Protein AF-A0A349R0R9-F1 (afdb_monomer)

Sequence (158 aa):
ILYWLIAAKSPSQTKASTATPFGKAQAHVQSLLWSVKDFYKHQNKVFWYSYLLFALHWIIGSLEFYYILKFLGVSVQPIHGLIVDMSVIVLKSIGAFIPGQLGIEEIANKLLLHMIGITGGSIWLSASLLRRGRQLTWVALGFIFYLCIKRKPVHVSI

Foldseek 3Di:
DVVVLPDDDDDDPDPQPPPDPVSVVVSVVVVVVVVLSVCCVVPVPVNVVVVVVVVVVLLVQLVVQVVLCVVVVDPDDSVLSNVLSVQLVVQVVVVVVPVPCPPSSLVSLCVSCVVVVNNPPCSSVSSSVVVVVVVVVVVVVVVVVVVVPDPDPPPPDD

Secondary structure (DSSP, 8-state):
-HHHHHHPPPP------TTSHHHHHHHHHHHHHHHHHHHHHH-HHHHHHHHHHHHHHHHHHHHHHHHHHHHTT----HHHHHHHHHHHHHHHHHGGGSGGGTTHHHHHHHHHHHHTT---TTHHHHHHHHHHHHHHHHHHHHHHHHHHS---------

Radius of gyration: 21.71 Å; Cα contacts (8 Å, |Δi|>4): 74; chains: 1; bounding box: 47×47×55 Å

Solvent-accessible surface area (backbone atoms only — not comparable to full-atom values): 9200 Å² total; per-residue (Å²): 118,73,67,62,66,73,70,66,76,85,75,73,89,69,84,62,60,76,89,42,75,67,39,46,51,50,48,50,56,51,50,50,56,49,54,56,37,51,44,41,71,78,36,48,69,60,45,50,50,53,52,49,52,53,51,48,52,51,52,51,55,21,50,49,49,29,50,50,44,44,74,71,72,44,96,71,58,68,66,57,19,41,54,44,47,55,50,40,52,56,52,47,59,76,37,62,85,45,85,86,42,75,63,51,56,51,53,37,38,44,53,50,36,46,74,73,68,51,78,57,85,61,55,40,52,53,51,45,50,53,57,46,51,52,54,51,52,53,50,51,52,52,51,51,53,58,68,68,52,74,80,73,81,79,81,77,85,126

pLDDT: mean 78.53, std 10.7, range [48.78, 94.25]

Structure (mmCIF, N/CA/C/O backbone):
data_AF-A0A349R0R9-F1
#
_entry.id   AF-A0A349R0R9-F1
#
loop_
_atom_site.group_PDB
_atom_site.id
_atom_site.type_symbol
_atom_site.label_atom_id
_atom_site.label_alt_id
_atom_site.label_comp_id
_atom_site.label_asym_id
_atom_site.label_entity_id
_atom_site.label_seq_id
_atom_site.pdbx_PDB_ins_code
_atom_site.Cartn_x
_atom_site.Cartn_y
_atom_site.Cartn_z
_atom_site.occupancy
_atom_site.B_iso_or_equiv
_atom_site.auth_seq_id
_atom_site.auth_comp_id
_atom_site.auth_asym_id
_atom_site.auth_atom_id
_atom_site.pdbx_PDB_model_num
ATOM 1 N N . ILE A 1 1 ? 13.170 -18.319 -6.185 1.00 57.03 1 ILE A N 1
ATOM 2 C CA . ILE A 1 1 ? 13.572 -17.047 -6.841 1.00 57.03 1 ILE A CA 1
ATOM 3 C C . ILE A 1 1 ? 15.062 -16.723 -6.640 1.00 57.03 1 ILE A C 1
ATOM 5 O O . ILE A 1 1 ? 15.760 -16.545 -7.628 1.00 57.03 1 ILE A O 1
ATOM 9 N N . LEU A 1 2 ? 15.583 -16.733 -5.403 1.00 62.12 2 LEU A N 1
ATOM 10 C CA . LEU A 1 2 ? 16.971 -16.338 -5.087 1.00 62.12 2 LEU A CA 1
ATOM 11 C C . LEU A 1 2 ? 18.048 -17.213 -5.753 1.00 62.12 2 LEU A C 1
ATOM 13 O O . LEU A 1 2 ? 19.052 -16.702 -6.233 1.00 62.12 2 LEU A O 1
ATOM 17 N N . TYR A 1 3 ? 17.805 -18.519 -5.875 1.00 63.16 3 TYR A N 1
ATOM 18 C CA . TYR A 1 3 ? 18.732 -19.447 -6.535 1.00 63.16 3 TYR A CA 1
ATOM 19 C C . TYR A 1 3 ? 18.966 -19.117 -8.027 1.00 63.16 3 TYR A C 1
ATOM 21 O O . TYR A 1 3 ? 20.068 -19.271 -8.551 1.00 63.16 3 TYR A O 1
ATOM 29 N N . TRP A 1 4 ? 17.949 -18.578 -8.711 1.00 66.31 4 TRP A N 1
ATOM 30 C CA . TRP A 1 4 ? 18.014 -18.230 -10.136 1.00 66.31 4 TRP A CA 1
ATOM 31 C C . TRP A 1 4 ? 18.885 -16.992 -10.419 1.00 66.31 4 TRP A C 1
ATOM 33 O O . TRP A 1 4 ? 19.525 -16.904 -11.472 1.00 66.31 4 TRP A O 1
ATOM 43 N N . LEU A 1 5 ? 18.973 -16.067 -9.453 1.00 65.00 5 LEU A N 1
ATOM 44 C CA . LEU A 1 5 ? 19.849 -14.889 -9.516 1.00 65.00 5 LEU A CA 1
ATOM 45 C C . LEU A 1 5 ? 21.336 -15.284 -9.551 1.00 65.00 5 LEU A C 1
ATOM 47 O O . LEU A 1 5 ? 22.139 -14.620 -10.211 1.00 65.00 5 LEU A O 1
ATOM 51 N N . ILE A 1 6 ? 21.680 -16.403 -8.909 1.00 63.84 6 ILE A N 1
ATOM 52 C CA . ILE A 1 6 ? 23.055 -16.885 -8.750 1.00 63.84 6 ILE A CA 1
ATOM 53 C C . ILE A 1 6 ? 23.457 -17.812 -9.913 1.00 63.84 6 ILE A C 1
ATOM 55 O O . ILE A 1 6 ? 24.532 -17.640 -10.487 1.00 63.84 6 ILE A O 1
ATOM 59 N N . ALA A 1 7 ? 22.589 -18.752 -10.311 1.00 61.62 7 ALA A N 1
ATOM 60 C CA . ALA A 1 7 ? 23.010 -19.940 -11.066 1.00 61.62 7 ALA A CA 1
ATOM 61 C C . ALA A 1 7 ? 22.934 -19.869 -12.611 1.00 61.62 7 ALA A C 1
ATOM 63 O O . ALA A 1 7 ? 23.555 -20.690 -13.280 1.00 61.62 7 ALA A O 1
ATOM 64 N N . ALA A 1 8 ? 22.203 -18.933 -13.230 1.00 53.00 8 ALA A N 1
ATOM 65 C CA . ALA A 1 8 ? 21.971 -19.016 -14.684 1.00 53.00 8 ALA A CA 1
ATOM 66 C C . ALA A 1 8 ? 23.041 -18.302 -15.550 1.00 53.00 8 ALA A C 1
ATOM 68 O O . ALA A 1 8 ? 23.428 -17.161 -15.274 1.00 53.00 8 ALA A O 1
ATOM 69 N N . LYS A 1 9 ? 23.462 -18.938 -16.651 1.00 56.69 9 LYS A N 1
ATOM 70 C CA . LYS A 1 9 ? 24.253 -18.336 -17.743 1.00 56.69 9 LYS A CA 1
ATOM 71 C C . LYS A 1 9 ? 23.400 -17.310 -18.511 1.00 56.69 9 LYS A C 1
ATOM 73 O O . LYS A 1 9 ? 22.180 -17.447 -18.563 1.00 56.69 9 LYS A O 1
ATOM 78 N N . SER A 1 10 ? 24.030 -16.267 -19.057 1.00 50.16 10 SER A N 1
ATOM 79 C CA . SER A 1 10 ? 23.362 -15.283 -19.924 1.00 50.16 10 SER A CA 1
ATOM 80 C C . SER A 1 10 ? 22.750 -15.996 -21.141 1.00 50.16 10 SER A C 1
ATOM 82 O O . SER A 1 10 ? 23.493 -16.699 -21.832 1.00 50.16 10 SER A O 1
ATOM 84 N N . PRO A 1 11 ? 21.441 -15.888 -21.422 1.00 52.56 11 PRO A N 1
ATOM 85 C CA . PRO A 1 11 ? 20.892 -16.327 -22.681 1.00 52.56 11 PRO A CA 1
ATOM 86 C C . PRO A 1 11 ? 21.384 -15.354 -23.744 1.00 52.56 11 PRO A C 1
ATOM 88 O O . PRO A 1 11 ? 21.284 -14.134 -23.606 1.00 52.56 11 PRO A O 1
ATOM 91 N N . SER A 1 12 ? 21.908 -15.923 -24.823 1.00 49.06 12 SER A N 1
ATOM 92 C CA . SER A 1 12 ? 22.059 -15.235 -26.098 1.00 49.06 12 SER A CA 1
ATOM 93 C C . SER A 1 12 ? 20.789 -14.442 -26.392 1.00 49.06 12 SER A C 1
ATOM 95 O O . SER A 1 12 ? 19.698 -15.007 -26.271 1.00 49.06 12 SER A O 1
ATOM 97 N N . GLN A 1 13 ? 20.936 -13.162 -26.755 1.00 52.81 13 GLN A N 1
ATOM 98 C CA . GLN A 1 13 ? 19.855 -12.277 -27.192 1.00 52.81 13 GLN A CA 1
ATOM 99 C C . GLN A 1 13 ? 18.930 -13.026 -28.157 1.00 52.81 13 GLN A C 1
ATOM 101 O O . GLN A 1 13 ? 19.201 -13.150 -29.349 1.00 52.81 13 GLN A O 1
ATOM 106 N N . THR A 1 14 ? 17.855 -13.599 -27.625 1.00 48.78 14 THR A N 1
ATOM 107 C CA . THR A 1 14 ? 16.906 -14.355 -28.427 1.00 48.78 14 THR A CA 1
ATOM 108 C C . THR A 1 14 ? 15.988 -13.301 -29.008 1.00 48.78 14 THR A C 1
ATOM 110 O O . THR A 1 14 ? 15.268 -12.643 -28.259 1.00 48.78 14 THR A O 1
ATOM 113 N N . LYS A 1 15 ? 16.085 -13.079 -30.325 1.00 52.12 15 LYS A N 1
ATOM 114 C CA . LYS A 1 15 ? 15.162 -12.247 -31.105 1.00 52.12 15 LYS A CA 1
ATOM 115 C C . LYS A 1 15 ? 13.738 -12.771 -30.885 1.00 52.12 15 LYS A C 1
ATOM 117 O O . LYS A 1 15 ? 13.270 -13.634 -31.620 1.00 52.12 15 LYS A O 1
ATOM 122 N N . ALA A 1 16 ? 13.072 -12.301 -29.836 1.00 51.94 16 ALA A N 1
ATOM 123 C CA . ALA A 1 16 ? 11.675 -12.603 -29.588 1.00 51.94 16 ALA A CA 1
ATOM 124 C C . ALA A 1 16 ? 10.859 -11.966 -30.717 1.00 51.94 16 ALA A C 1
ATOM 126 O O . ALA A 1 16 ? 10.989 -10.772 -30.987 1.00 51.94 16 ALA A O 1
ATOM 127 N N . SER A 1 17 ? 10.070 -12.787 -31.409 1.00 54.16 17 SER A N 1
ATOM 128 C CA . SER A 1 17 ? 9.210 -12.363 -32.511 1.00 54.16 17 SER A CA 1
ATOM 129 C C . SER A 1 17 ? 8.317 -11.199 -32.067 1.00 54.16 17 SER A C 1
ATOM 131 O O . SER A 1 17 ? 7.469 -11.338 -31.186 1.00 54.16 17 SER A O 1
ATOM 133 N N . THR A 1 18 ? 8.523 -10.033 -32.675 1.00 56.31 18 THR A N 1
ATOM 134 C CA . THR A 1 18 ? 7.818 -8.772 -32.392 1.00 56.31 18 THR A CA 1
ATOM 135 C C . THR A 1 18 ? 6.416 -8.710 -33.008 1.00 56.31 18 THR A 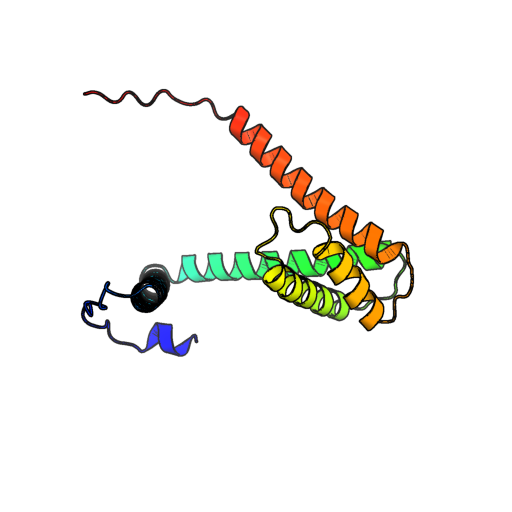C 1
ATOM 137 O O . THR A 1 18 ? 5.758 -7.670 -32.925 1.00 56.31 18 THR A O 1
ATOM 140 N N . ALA A 1 19 ? 5.945 -9.807 -33.611 1.00 64.56 19 ALA A N 1
ATOM 141 C CA . ALA A 1 19 ? 4.723 -9.850 -34.408 1.00 64.56 19 ALA A CA 1
ATOM 142 C C . ALA A 1 19 ? 3.421 -9.833 -33.581 1.00 64.56 19 ALA A C 1
ATOM 144 O O . ALA A 1 19 ? 2.379 -9.468 -34.114 1.00 64.56 19 ALA A O 1
ATOM 145 N N . THR A 1 20 ? 3.451 -10.179 -32.287 1.00 75.38 20 THR A N 1
ATOM 146 C CA . THR A 1 20 ? 2.248 -10.244 -31.432 1.00 75.38 20 THR A CA 1
ATOM 147 C C . THR A 1 20 ? 2.420 -9.482 -30.108 1.00 75.38 20 THR A C 1
ATOM 149 O O . THR A 1 20 ? 3.533 -9.398 -29.577 1.00 75.38 20 THR A O 1
ATOM 152 N N . PRO A 1 21 ? 1.336 -8.924 -29.525 1.00 74.44 21 PRO A N 1
ATOM 153 C CA . PRO A 1 21 ? 1.398 -8.199 -28.249 1.00 74.44 21 PRO A CA 1
ATOM 154 C C . PRO A 1 21 ? 1.888 -9.081 -27.088 1.00 74.44 21 PRO A C 1
ATOM 156 O O . PRO A 1 21 ? 2.603 -8.599 -26.212 1.00 74.44 21 PRO A O 1
ATOM 159 N N . PHE A 1 22 ? 1.588 -10.383 -27.122 1.00 75.56 22 PHE A N 1
ATOM 160 C CA . PHE A 1 22 ? 2.072 -11.353 -26.136 1.00 75.56 22 PHE A CA 1
ATOM 161 C C . PHE A 1 22 ? 3.592 -11.575 -26.233 1.00 75.56 22 PHE A C 1
ATOM 163 O O . PHE A 1 22 ? 4.277 -11.600 -25.211 1.00 75.56 22 PHE A O 1
ATOM 170 N N . GLY A 1 23 ? 4.144 -11.632 -27.453 1.00 76.75 23 GLY A N 1
ATOM 171 C CA . GLY A 1 23 ? 5.592 -11.729 -27.675 1.00 76.75 23 GLY A CA 1
ATOM 172 C C . GLY A 1 23 ? 6.353 -10.500 -27.167 1.00 76.75 23 GLY A C 1
ATOM 173 O O . GLY A 1 23 ? 7.416 -10.635 -26.559 1.00 76.75 23 GLY A O 1
ATOM 174 N N . LYS A 1 24 ? 5.774 -9.299 -27.322 1.00 78.44 24 LYS A N 1
ATOM 175 C CA . LYS A 1 24 ? 6.330 -8.051 -26.765 1.00 78.44 24 LYS A CA 1
ATOM 176 C C . LYS A 1 24 ? 6.301 -8.037 -25.234 1.00 78.44 24 LYS A C 1
ATOM 178 O O . LYS A 1 24 ? 7.307 -7.692 -24.617 1.00 78.44 24 LYS A O 1
ATOM 183 N N . ALA A 1 25 ? 5.186 -8.447 -24.624 1.00 81.38 25 ALA A N 1
ATOM 184 C CA . ALA A 1 25 ? 5.068 -8.540 -23.169 1.00 81.38 25 ALA A CA 1
ATOM 185 C C . ALA A 1 25 ? 6.098 -9.520 -22.582 1.00 81.38 25 ALA A C 1
ATOM 187 O O . ALA A 1 25 ? 6.801 -9.181 -21.631 1.00 81.38 25 ALA A O 1
ATOM 188 N N . GLN A 1 26 ? 6.256 -10.696 -23.196 1.00 80.69 26 GLN A N 1
ATOM 189 C CA . GLN A 1 26 ? 7.241 -11.692 -22.774 1.00 80.69 26 GLN A CA 1
ATOM 190 C C . GLN A 1 26 ? 8.680 -11.174 -22.905 1.00 80.69 26 GLN A C 1
ATOM 192 O O . GLN A 1 26 ? 9.475 -11.337 -21.978 1.00 80.69 26 GLN A O 1
ATOM 197 N N . ALA A 1 27 ? 9.008 -10.501 -24.012 1.00 80.19 27 ALA A N 1
ATOM 198 C CA . ALA A 1 27 ? 10.322 -9.893 -24.211 1.00 80.19 27 ALA A CA 1
ATOM 199 C C . ALA A 1 27 ? 10.621 -8.808 -23.161 1.00 80.19 27 ALA A C 1
ATOM 201 O O . ALA A 1 27 ? 11.729 -8.757 -22.624 1.00 80.19 27 ALA A O 1
ATOM 202 N N . HIS A 1 28 ? 9.630 -7.979 -22.814 1.00 78.50 28 HIS A N 1
ATOM 203 C CA . HIS A 1 28 ? 9.767 -6.983 -21.752 1.00 78.50 28 HIS A CA 1
ATOM 204 C C . HIS A 1 28 ? 9.976 -7.615 -20.379 1.00 78.50 28 HIS A C 1
ATOM 206 O O . HIS A 1 28 ? 10.939 -7.258 -19.701 1.00 78.50 28 HIS A O 1
ATOM 212 N N . VAL A 1 29 ? 9.157 -8.597 -19.993 1.00 83.75 29 VAL A N 1
ATOM 213 C CA . VAL A 1 29 ? 9.346 -9.331 -18.732 1.00 83.75 29 VAL A CA 1
ATOM 214 C C . VAL A 1 29 ? 10.746 -9.941 -18.675 1.00 83.75 29 VAL A C 1
ATOM 216 O O . VAL A 1 29 ? 11.441 -9.801 -17.671 1.00 83.75 29 VAL A O 1
ATOM 219 N N . GLN A 1 30 ? 11.209 -10.549 -19.768 1.00 81.44 30 GLN A N 1
ATOM 220 C CA . GLN A 1 30 ? 12.537 -11.149 -19.817 1.00 81.44 30 GLN A CA 1
ATOM 221 C C . GLN A 1 30 ? 13.649 -10.099 -19.690 1.00 81.44 30 GLN A C 1
ATOM 223 O O . GLN A 1 30 ? 14.594 -10.320 -18.936 1.00 81.44 30 GLN A O 1
ATOM 228 N N . SER A 1 31 ? 13.529 -8.943 -20.352 1.00 82.00 31 SER A N 1
ATOM 229 C CA . SER A 1 31 ? 14.491 -7.842 -20.201 1.00 82.00 31 SER A CA 1
ATOM 230 C C . SER A 1 31 ? 14.561 -7.308 -18.765 1.00 82.00 31 SER A C 1
ATOM 232 O O . SER A 1 31 ? 15.661 -7.131 -18.247 1.00 82.00 31 SER A O 1
ATOM 234 N N . LEU A 1 32 ? 13.419 -7.160 -18.080 1.00 84.50 32 LEU A N 1
ATOM 235 C CA . LEU A 1 32 ? 13.368 -6.729 -16.679 1.00 84.50 32 LEU A CA 1
ATOM 236 C C . LEU A 1 32 ? 14.083 -7.722 -15.758 1.00 84.50 32 LEU A C 1
ATOM 238 O O . LEU A 1 32 ? 14.877 -7.319 -14.908 1.00 84.50 32 LEU A O 1
ATOM 242 N N . LEU A 1 33 ? 13.853 -9.023 -15.952 1.00 83.44 33 LEU A N 1
ATOM 243 C CA . LEU A 1 33 ? 14.526 -10.067 -15.177 1.00 83.44 33 LEU A CA 1
ATOM 244 C C . LEU A 1 33 ? 16.052 -10.024 -15.358 1.00 83.44 33 LEU A C 1
ATOM 246 O O . LEU A 1 33 ? 16.790 -10.248 -14.395 1.00 83.44 33 LEU A O 1
ATOM 250 N N . TRP A 1 34 ? 16.532 -9.698 -16.562 1.00 79.81 34 TRP A N 1
ATOM 251 C CA . TRP A 1 34 ? 17.962 -9.516 -16.821 1.00 79.81 34 TRP A CA 1
ATOM 252 C C . TRP A 1 34 ? 18.527 -8.277 -16.142 1.00 79.81 34 TRP A C 1
ATOM 254 O O . TRP A 1 34 ? 19.561 -8.390 -15.487 1.00 79.81 34 TRP A O 1
ATOM 264 N N . SER A 1 35 ? 17.841 -7.136 -16.214 1.00 81.81 35 SER A N 1
ATOM 265 C CA . SER A 1 35 ? 18.268 -5.911 -15.527 1.00 81.81 35 SER A CA 1
ATOM 266 C C . SER A 1 35 ? 18.362 -6.101 -14.011 1.00 81.81 35 SER A C 1
ATOM 268 O O . SER A 1 35 ? 19.342 -5.685 -13.399 1.00 81.81 35 SER A O 1
ATOM 270 N N . VAL A 1 36 ? 17.392 -6.790 -13.398 1.00 82.12 36 VAL A N 1
ATOM 271 C CA . VAL A 1 36 ? 17.413 -7.094 -11.954 1.00 82.12 36 VAL A CA 1
ATOM 272 C C . VAL A 1 36 ? 18.614 -7.968 -11.589 1.00 82.12 36 VAL A C 1
ATOM 274 O O . VAL A 1 36 ? 19.272 -7.747 -10.572 1.00 82.12 36 VAL A O 1
ATOM 277 N N . LYS A 1 37 ? 18.930 -8.957 -12.426 1.00 79.56 37 LYS A N 1
ATOM 278 C CA . LYS A 1 37 ? 20.070 -9.843 -12.200 1.00 79.56 37 LYS A CA 1
ATOM 279 C C . LYS A 1 37 ? 21.409 -9.142 -12.383 1.00 79.56 37 LYS A C 1
ATOM 281 O O . LYS A 1 37 ? 22.328 -9.390 -11.604 1.00 79.56 37 LYS A O 1
ATOM 286 N N . ASP A 1 38 ? 21.525 -8.303 -13.403 1.00 81.31 38 ASP A N 1
ATOM 287 C CA . ASP A 1 38 ? 22.734 -7.524 -13.636 1.00 81.31 38 ASP A CA 1
ATOM 288 C C . ASP A 1 38 ? 22.996 -6.567 -12.465 1.00 81.31 38 ASP A C 1
ATOM 290 O O . ASP A 1 38 ? 24.103 -6.531 -11.928 1.00 81.31 38 ASP A O 1
ATOM 294 N N . PHE A 1 39 ? 21.940 -5.923 -11.956 1.00 79.94 39 PHE A N 1
ATOM 295 C CA . PHE A 1 39 ? 21.996 -5.090 -10.756 1.00 79.94 39 PHE A CA 1
ATOM 296 C C . PHE A 1 39 ? 22.432 -5.877 -9.505 1.00 79.94 39 PHE A C 1
ATOM 298 O O . PHE A 1 39 ? 23.287 -5.411 -8.751 1.00 79.94 39 PHE A O 1
ATOM 305 N N . TYR A 1 40 ? 21.929 -7.103 -9.318 1.00 80.12 40 TYR A N 1
ATOM 306 C CA . TYR A 1 40 ? 22.355 -7.985 -8.224 1.00 80.12 40 TYR A CA 1
ATOM 307 C C . TYR A 1 40 ? 23.840 -8.377 -8.316 1.00 80.12 40 TYR A C 1
ATOM 309 O O . TYR A 1 40 ? 24.542 -8.377 -7.304 1.00 80.12 40 TYR A O 1
ATOM 317 N N . LYS A 1 41 ? 24.337 -8.700 -9.519 1.00 79.69 41 LYS A N 1
ATOM 318 C CA . LYS A 1 41 ? 25.730 -9.133 -9.725 1.00 79.69 41 LYS A CA 1
ATOM 319 C C . LYS A 1 41 ? 26.735 -7.987 -9.636 1.00 79.69 41 LYS A C 1
ATOM 321 O O . LYS A 1 41 ? 27.776 -8.163 -9.010 1.00 79.69 41 LYS A O 1
ATOM 326 N N . HIS A 1 42 ? 26.433 -6.835 -10.231 1.00 78.19 42 HIS A N 1
ATOM 327 C CA . HIS A 1 42 ? 27.338 -5.686 -10.231 1.00 78.19 42 HIS A CA 1
ATOM 328 C C . HIS A 1 42 ? 27.303 -4.900 -8.912 1.00 78.19 42 HIS A C 1
ATOM 330 O O . HIS A 1 42 ? 28.325 -4.353 -8.506 1.00 78.19 42 HIS A O 1
ATOM 336 N N . GLN A 1 43 ? 26.157 -4.841 -8.218 1.00 79.75 43 GLN A N 1
ATOM 337 C CA . GLN A 1 43 ? 25.976 -3.997 -7.030 1.00 79.75 43 GLN A CA 1
ATOM 338 C C . GLN A 1 43 ? 25.190 -4.696 -5.908 1.00 79.75 43 GLN A C 1
ATOM 340 O O . GLN A 1 43 ? 24.209 -4.165 -5.388 1.00 79.75 43 GLN A O 1
ATOM 345 N N . ASN A 1 44 ? 25.661 -5.869 -5.469 1.00 79.69 44 ASN A N 1
ATOM 346 C CA . ASN A 1 44 ? 25.005 -6.690 -4.438 1.00 79.69 44 ASN A CA 1
ATOM 347 C C . ASN A 1 44 ? 24.652 -5.902 -3.154 1.00 79.69 44 ASN A C 1
ATOM 349 O O . ASN A 1 44 ? 23.554 -6.036 -2.619 1.00 79.69 44 ASN A O 1
ATOM 353 N N . LYS A 1 45 ? 25.542 -5.012 -2.684 1.00 84.06 45 LYS A N 1
ATOM 354 C CA . LYS A 1 45 ? 25.274 -4.177 -1.496 1.00 84.06 45 LYS A CA 1
ATOM 355 C C . LYS A 1 45 ? 24.080 -3.242 -1.711 1.00 84.06 45 LYS A C 1
ATOM 357 O O . LYS A 1 45 ? 23.171 -3.216 -0.888 1.00 84.06 45 LYS A O 1
ATOM 362 N N . VAL A 1 46 ? 24.067 -2.500 -2.820 1.00 86.25 46 VAL A N 1
ATOM 363 C CA . VAL A 1 46 ? 22.997 -1.539 -3.139 1.00 86.25 46 VAL A CA 1
ATOM 364 C C . VAL A 1 46 ? 21.676 -2.268 -3.372 1.00 86.25 46 VAL A C 1
ATOM 366 O O . VAL A 1 46 ? 20.652 -1.830 -2.858 1.00 86.25 46 VAL A O 1
ATOM 369 N N . PHE A 1 47 ?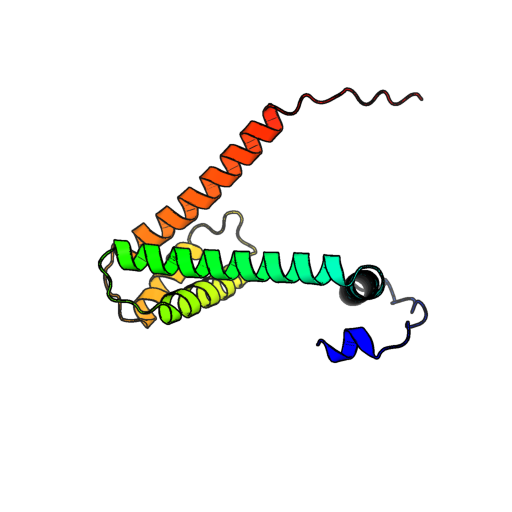 21.707 -3.424 -4.044 1.00 86.06 47 PHE A N 1
ATOM 370 C CA . PHE A 1 47 ? 20.538 -4.286 -4.213 1.00 86.06 47 PHE A CA 1
ATOM 371 C C . PHE A 1 47 ? 19.891 -4.641 -2.870 1.00 86.06 47 PHE A C 1
ATOM 373 O O . PHE A 1 47 ? 18.687 -4.447 -2.697 1.00 86.06 47 PHE A O 1
ATOM 380 N N . TRP A 1 48 ? 20.681 -5.121 -1.904 1.00 86.75 48 TRP A N 1
ATOM 381 C CA . TRP A 1 48 ? 20.159 -5.471 -0.584 1.00 86.75 48 TRP A CA 1
ATOM 382 C C . TRP A 1 48 ? 19.648 -4.259 0.184 1.00 86.75 48 TRP A C 1
ATOM 384 O O . TRP A 1 48 ? 18.592 -4.361 0.798 1.00 86.75 48 TRP A O 1
ATOM 394 N N . TYR A 1 49 ? 20.326 -3.109 0.120 1.00 91.06 49 TYR A N 1
ATOM 395 C CA . TYR A 1 49 ? 19.810 -1.887 0.741 1.00 91.06 49 TYR A CA 1
ATOM 396 C C . TYR A 1 49 ? 18.465 -1.472 0.145 1.00 91.06 49 TYR A C 1
ATOM 398 O O . TYR A 1 49 ? 17.529 -1.220 0.897 1.00 91.06 49 TYR A O 1
ATOM 406 N N . SER A 1 50 ? 18.320 -1.459 -1.182 1.00 89.62 50 SER A N 1
ATOM 407 C CA . SER A 1 50 ? 17.042 -1.154 -1.832 1.00 89.62 50 SER A CA 1
ATOM 408 C C . SER A 1 50 ? 15.953 -2.161 -1.460 1.00 89.62 50 SER A C 1
ATOM 410 O O . SER A 1 50 ? 14.832 -1.760 -1.152 1.00 89.62 50 SER A O 1
ATOM 412 N N . TYR A 1 51 ? 16.280 -3.456 -1.431 1.00 88.12 51 TYR A N 1
ATOM 413 C CA . TYR A 1 51 ? 15.345 -4.508 -1.034 1.00 88.12 51 TYR A CA 1
ATOM 414 C C . TYR A 1 51 ? 14.899 -4.364 0.428 1.00 88.12 51 TYR A C 1
ATOM 416 O O . TYR A 1 51 ? 13.708 -4.446 0.724 1.00 88.12 51 TYR A O 1
ATOM 424 N N . LEU A 1 52 ? 15.835 -4.094 1.341 1.00 91.44 52 LEU A N 1
ATOM 425 C CA . LEU A 1 52 ? 15.542 -3.875 2.757 1.00 91.44 52 LEU A CA 1
ATOM 426 C C . LEU A 1 52 ? 14.733 -2.600 2.978 1.00 91.44 52 LEU A C 1
ATOM 428 O O . LEU A 1 52 ? 13.775 -2.630 3.738 1.00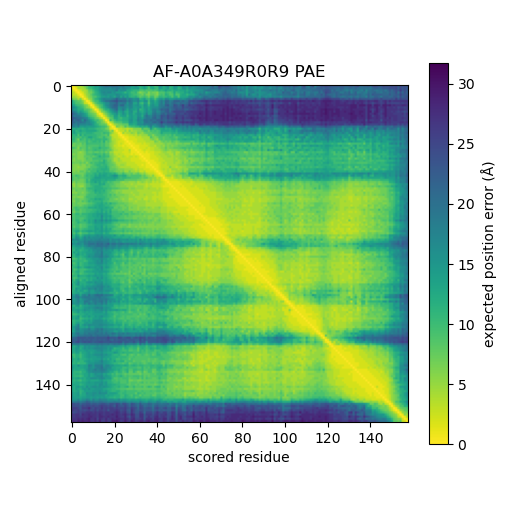 91.44 52 LEU A O 1
ATOM 432 N N . LEU A 1 53 ? 15.065 -1.500 2.300 1.00 91.69 53 LEU A N 1
ATOM 433 C CA . LEU A 1 53 ? 14.290 -0.259 2.370 1.00 91.69 53 LEU A CA 1
ATOM 434 C C . LEU A 1 53 ? 12.860 -0.468 1.866 1.00 91.69 53 LEU A C 1
ATOM 436 O O . LEU A 1 53 ? 11.916 0.026 2.480 1.00 91.69 53 LEU A O 1
ATOM 440 N N . PHE A 1 54 ? 12.687 -1.244 0.795 1.00 89.19 54 PHE A N 1
ATOM 441 C CA . PHE A 1 54 ? 11.368 -1.615 0.296 1.00 89.19 54 PHE A CA 1
ATOM 442 C C . PHE A 1 54 ? 10.596 -2.475 1.306 1.00 89.19 54 PHE A C 1
ATOM 444 O O . PHE A 1 54 ? 9.436 -2.192 1.597 1.00 89.19 54 PHE A O 1
ATOM 451 N N . ALA A 1 55 ? 11.239 -3.482 1.900 1.00 88.19 55 ALA A N 1
ATOM 452 C CA . ALA A 1 55 ? 10.625 -4.313 2.933 1.00 88.19 55 ALA A CA 1
ATOM 453 C C . ALA A 1 55 ? 10.263 -3.503 4.193 1.00 88.19 55 ALA A C 1
ATOM 455 O O . ALA A 1 55 ? 9.171 -3.658 4.735 1.00 88.19 55 ALA A O 1
ATOM 456 N N . LEU A 1 56 ? 11.139 -2.596 4.635 1.00 90.12 56 LEU A N 1
ATOM 457 C CA . LEU A 1 56 ? 10.892 -1.705 5.768 1.00 90.12 56 LEU A CA 1
ATOM 458 C C . LEU A 1 56 ? 9.730 -0.756 5.494 1.00 90.12 56 LEU A C 1
ATOM 460 O O . LEU A 1 56 ? 8.879 -0.588 6.360 1.00 90.12 56 LEU A O 1
ATOM 464 N N . HIS A 1 57 ? 9.652 -0.179 4.293 1.00 89.19 57 HIS A N 1
ATOM 465 C CA . HIS A 1 57 ? 8.513 0.640 3.884 1.00 89.19 57 HIS A CA 1
ATOM 466 C C . HIS A 1 57 ? 7.188 -0.121 4.036 1.00 89.19 57 HIS A C 1
ATOM 468 O O . HIS A 1 57 ? 6.224 0.415 4.580 1.00 89.19 57 HIS A O 1
ATOM 474 N N . TRP A 1 58 ? 7.164 -1.388 3.621 1.00 85.81 58 TRP A N 1
ATOM 475 C CA . TRP A 1 58 ? 6.004 -2.262 3.771 1.00 85.81 58 TRP A CA 1
ATOM 476 C C . TRP A 1 58 ? 5.664 -2.576 5.229 1.00 85.81 58 TRP A C 1
ATOM 478 O O . TRP A 1 58 ? 4.500 -2.494 5.617 1.00 85.81 58 TRP A O 1
ATOM 488 N N . ILE A 1 59 ? 6.666 -2.882 6.056 1.00 86.00 59 ILE A N 1
ATOM 489 C CA . ILE A 1 59 ? 6.464 -3.113 7.493 1.00 86.00 59 ILE A CA 1
ATOM 490 C C . ILE A 1 59 ? 5.899 -1.856 8.156 1.00 86.00 59 ILE A C 1
ATOM 492 O O . ILE A 1 59 ? 4.938 -1.949 8.910 1.00 86.00 59 ILE A O 1
ATOM 496 N N . ILE A 1 60 ? 6.451 -0.681 7.846 1.00 87.75 60 ILE A N 1
ATOM 497 C CA . ILE A 1 60 ? 5.976 0.604 8.368 1.00 87.75 60 ILE A CA 1
ATOM 498 C C . ILE A 1 60 ? 4.530 0.864 7.928 1.00 87.75 60 ILE A C 1
ATOM 500 O O . ILE A 1 60 ? 3.723 1.276 8.755 1.00 87.75 60 ILE A O 1
ATOM 504 N N . GLY A 1 61 ? 4.180 0.585 6.668 1.00 84.50 61 GLY A N 1
ATOM 505 C CA . GLY A 1 61 ? 2.806 0.722 6.168 1.00 84.50 61 GLY A CA 1
ATOM 506 C C . GLY A 1 61 ? 1.808 -0.186 6.895 1.00 84.50 61 GLY A C 1
ATOM 507 O O . GLY A 1 61 ? 0.734 0.257 7.301 1.00 84.50 61 GLY A O 1
ATOM 508 N N . SER A 1 62 ? 2.193 -1.436 7.147 1.00 84.44 62 SER A N 1
ATOM 509 C CA . SER A 1 62 ? 1.383 -2.374 7.924 1.00 84.44 62 SER A CA 1
ATOM 510 C C . SER A 1 62 ? 1.254 -1.962 9.398 1.00 84.44 62 SER A C 1
ATOM 512 O O . SER A 1 62 ? 0.165 -2.026 9.977 1.00 84.44 62 SER A O 1
ATOM 514 N N . LEU A 1 63 ? 2.351 -1.505 10.003 1.00 86.19 63 LEU A N 1
ATOM 515 C CA . LEU A 1 63 ? 2.400 -1.049 11.390 1.00 86.19 63 LEU A CA 1
ATOM 516 C C . LEU A 1 63 ? 1.551 0.213 11.592 1.00 86.19 63 LEU A C 1
ATOM 518 O O . LEU A 1 63 ? 0.835 0.326 12.585 1.00 86.19 63 LEU A O 1
ATOM 522 N N . GLU A 1 64 ? 1.588 1.137 10.630 1.00 85.62 64 GLU A N 1
ATOM 523 C CA . GLU A 1 64 ? 0.711 2.305 10.576 1.00 85.62 64 GLU A CA 1
ATOM 524 C C . GLU A 1 64 ? -0.752 1.862 10.635 1.00 85.62 64 GLU A C 1
ATOM 526 O O . GLU A 1 64 ? -1.498 2.328 11.493 1.00 85.62 64 GLU A O 1
ATOM 531 N N . PHE A 1 65 ? -1.156 0.905 9.794 1.00 81.62 65 PHE A N 1
ATOM 532 C CA . PHE A 1 65 ? -2.531 0.413 9.785 1.00 81.62 65 PHE A CA 1
ATOM 533 C C . PHE A 1 65 ? -2.957 -0.209 11.122 1.00 81.62 65 PHE A C 1
ATOM 535 O O . PHE A 1 65 ? -4.063 0.038 11.604 1.00 81.62 65 PHE A O 1
ATOM 542 N N . TYR A 1 66 ? -2.060 -0.960 11.762 1.00 84.69 66 TYR A N 1
ATOM 543 C CA . TYR A 1 66 ? -2.276 -1.463 13.116 1.00 84.69 66 TYR A CA 1
ATOM 544 C C . TYR A 1 66 ? -2.498 -0.327 14.130 1.00 84.69 66 TYR A C 1
ATOM 546 O O . TYR A 1 66 ? -3.453 -0.382 14.908 1.00 84.69 66 TYR A O 1
ATOM 554 N N . TYR A 1 67 ? -1.668 0.721 14.111 1.00 85.56 67 TYR A N 1
ATOM 555 C CA . TYR A 1 67 ? -1.835 1.859 15.018 1.00 85.56 67 TYR A CA 1
ATOM 556 C C . TYR A 1 67 ? -3.133 2.621 14.774 1.00 85.56 67 TYR A C 1
ATOM 558 O O . TYR A 1 67 ? -3.771 3.026 15.740 1.00 85.56 67 TYR A O 1
ATOM 566 N N . ILE A 1 68 ? -3.564 2.766 13.519 1.00 85.00 68 ILE A N 1
ATOM 567 C CA . ILE A 1 68 ? -4.857 3.374 13.180 1.00 85.00 68 ILE A CA 1
ATOM 568 C C . ILE A 1 68 ? -5.992 2.617 13.871 1.00 85.00 68 ILE A C 1
ATOM 570 O O . ILE A 1 68 ? -6.807 3.222 14.563 1.00 85.00 68 ILE A O 1
ATOM 574 N N . LEU A 1 69 ? -6.021 1.290 13.742 1.00 81.69 69 LEU A N 1
ATOM 575 C CA . LEU A 1 69 ? -7.048 0.466 14.382 1.00 81.69 69 LEU A CA 1
ATOM 576 C C . LEU A 1 69 ? -6.972 0.523 15.912 1.00 81.69 69 LEU A C 1
ATOM 578 O O . LEU A 1 69 ? -8.007 0.595 16.576 1.00 81.69 69 LEU A O 1
ATOM 582 N N . LYS A 1 70 ? -5.757 0.558 16.468 1.00 84.56 70 LYS A N 1
ATOM 583 C CA . LYS A 1 70 ? -5.541 0.705 17.909 1.00 84.56 70 LYS A CA 1
ATOM 584 C C . LYS A 1 70 ? -6.044 2.054 18.433 1.00 84.56 70 LYS A C 1
ATOM 586 O O . LYS A 1 70 ? -6.693 2.089 19.475 1.00 84.56 70 LYS A O 1
ATOM 591 N N . PHE A 1 71 ? -5.791 3.153 17.719 1.00 84.19 71 PHE A N 1
ATOM 592 C CA . PHE A 1 71 ? -6.295 4.486 18.077 1.00 84.19 71 PHE A CA 1
ATOM 593 C C . PHE A 1 71 ? -7.814 4.600 17.959 1.00 84.19 71 PHE A C 1
ATOM 595 O O . PHE A 1 71 ? -8.427 5.370 18.691 1.00 84.19 71 PHE A O 1
ATOM 602 N N . LEU A 1 72 ? -8.431 3.798 17.093 1.00 81.44 72 LEU A N 1
ATOM 603 C CA . LEU A 1 72 ? -9.884 3.673 16.998 1.00 81.44 72 LEU A CA 1
ATOM 604 C C . LEU A 1 72 ? -10.507 2.835 18.132 1.00 81.44 72 LEU A C 1
ATOM 606 O O . LEU A 1 72 ? -11.711 2.592 18.115 1.00 81.44 72 LEU A O 1
ATOM 610 N N . GLY A 1 73 ? -9.714 2.406 19.120 1.00 77.81 73 GLY A N 1
ATOM 611 C CA . GLY A 1 73 ? -10.192 1.676 20.294 1.00 77.81 73 GLY A CA 1
ATOM 612 C C . GLY A 1 73 ? -10.411 0.182 20.056 1.00 77.81 73 GLY A C 1
ATOM 613 O O . GLY A 1 73 ? -11.020 -0.483 20.890 1.00 77.81 73 GLY A O 1
ATOM 614 N N . VAL A 1 74 ? -9.922 -0.365 18.939 1.00 77.94 74 VAL A N 1
ATOM 615 C CA . VAL A 1 74 ? -10.054 -1.792 18.633 1.00 77.94 74 VAL A CA 1
ATOM 616 C C . VAL A 1 74 ? -8.881 -2.568 19.232 1.00 77.94 74 VAL A C 1
ATOM 618 O O . VAL A 1 74 ? -7.714 -2.262 18.977 1.00 77.94 74 VAL A O 1
ATOM 621 N N . SER A 1 75 ? -9.178 -3.624 19.991 1.00 76.50 75 SER A N 1
ATOM 622 C CA . SER A 1 75 ? -8.179 -4.569 20.495 1.00 76.50 75 SER A CA 1
ATOM 623 C C . SER A 1 75 ? -7.720 -5.517 19.380 1.00 76.50 75 SER A C 1
ATOM 625 O O . SER A 1 75 ? -8.197 -6.644 19.261 1.00 76.50 75 SER A O 1
ATOM 627 N N . VAL A 1 76 ? -6.809 -5.053 18.531 1.00 77.19 76 VAL A N 1
ATOM 628 C CA . VAL A 1 76 ? -6.183 -5.863 17.474 1.00 77.19 76 VAL A CA 1
ATOM 629 C C . VAL A 1 76 ? -4.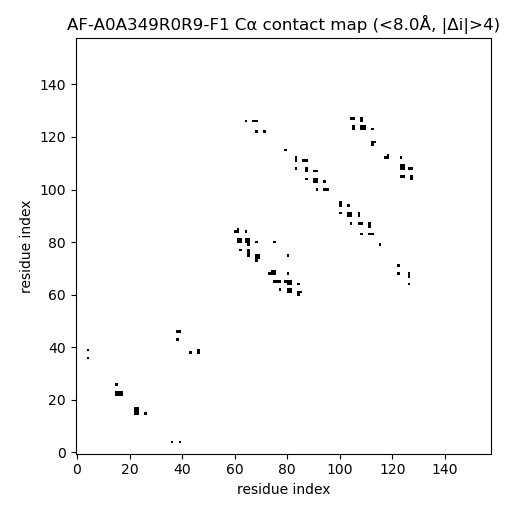762 -6.263 17.850 1.00 77.19 76 VAL A C 1
ATOM 631 O O . VAL A 1 76 ? -4.069 -5.548 18.568 1.00 77.19 76 VAL A O 1
ATOM 634 N N . GLN A 1 77 ? -4.310 -7.407 17.338 1.00 82.88 77 GLN A N 1
ATOM 635 C CA . GLN A 1 77 ? -2.897 -7.796 17.352 1.00 82.88 77 GLN A CA 1
ATOM 636 C C . GLN A 1 77 ? -2.176 -7.250 16.103 1.00 82.88 77 GLN A C 1
ATOM 638 O O . GLN A 1 77 ? -2.818 -7.080 15.061 1.00 82.88 77 GLN A O 1
ATOM 643 N N . PRO A 1 78 ? -0.844 -7.051 16.145 1.00 79.69 78 PRO A N 1
ATOM 644 C CA . PRO A 1 78 ? -0.071 -6.569 14.993 1.00 79.69 78 PRO A CA 1
ATOM 645 C C . PRO A 1 78 ? -0.258 -7.414 13.724 1.00 79.69 78 PRO A C 1
ATOM 647 O O . PRO A 1 78 ? -0.293 -6.878 12.618 1.00 79.69 78 PRO A O 1
ATOM 650 N N . ILE A 1 79 ? -0.453 -8.729 13.882 1.00 82.56 79 ILE A N 1
ATOM 651 C CA . ILE A 1 79 ? -0.670 -9.654 12.764 1.00 82.56 79 ILE A CA 1
ATOM 652 C C . ILE A 1 79 ? -1.958 -9.358 11.986 1.00 82.56 79 ILE A C 1
ATOM 654 O O . ILE A 1 79 ? -1.971 -9.484 10.764 1.00 82.56 79 ILE A O 1
ATOM 658 N N . HIS A 1 80 ? -3.021 -8.894 12.654 1.00 80.25 80 HIS A N 1
ATOM 659 C CA . HIS A 1 80 ? -4.253 -8.502 11.969 1.00 80.25 80 HIS A CA 1
ATOM 660 C C . HIS A 1 80 ? -4.013 -7.287 11.073 1.00 80.25 80 HIS A C 1
ATOM 662 O O . HIS A 1 80 ? -4.492 -7.264 9.943 1.00 80.25 80 HIS A O 1
ATOM 668 N N . GLY A 1 81 ? -3.217 -6.315 11.534 1.00 77.62 81 GLY A N 1
ATOM 669 C CA . GLY A 1 81 ? -2.841 -5.157 10.723 1.00 77.62 81 GLY A CA 1
ATOM 670 C C . GLY A 1 81 ? -2.087 -5.556 9.453 1.00 77.62 81 GLY A C 1
ATOM 671 O O . GLY A 1 81 ? -2.387 -5.049 8.376 1.00 77.62 81 GLY A O 1
ATOM 672 N N . LEU A 1 82 ? -1.169 -6.522 9.559 1.00 82.88 82 LEU A N 1
ATOM 673 C CA . LEU A 1 8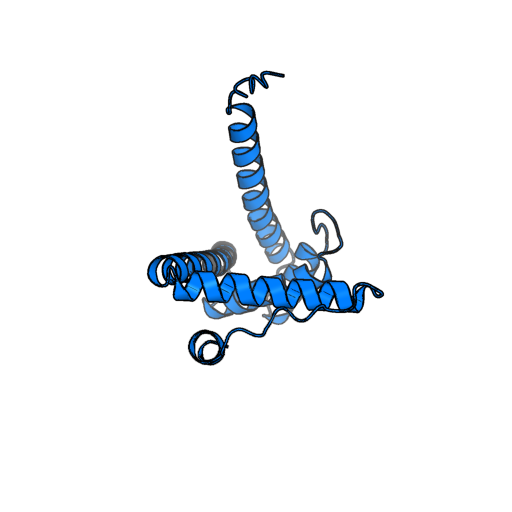2 ? -0.444 -7.085 8.417 1.00 82.88 82 LEU A CA 1
ATOM 674 C C . LEU A 1 82 ? -1.363 -7.813 7.437 1.00 82.88 82 LEU A C 1
ATOM 676 O O . LEU A 1 82 ? -1.305 -7.546 6.240 1.00 82.88 82 LEU A O 1
ATOM 680 N N . ILE A 1 83 ? -2.233 -8.696 7.930 1.00 84.00 83 ILE A N 1
ATOM 681 C CA . ILE A 1 83 ? -3.154 -9.459 7.078 1.00 84.00 83 ILE A CA 1
ATOM 682 C C . ILE A 1 83 ? -4.086 -8.519 6.313 1.00 84.00 83 ILE A C 1
ATOM 684 O O . ILE A 1 83 ? -4.267 -8.692 5.105 1.00 84.00 83 ILE A O 1
ATOM 688 N N . VAL A 1 84 ? -4.651 -7.508 6.981 1.00 81.75 84 VAL A N 1
ATOM 689 C CA . VAL A 1 84 ? -5.519 -6.535 6.308 1.00 81.75 84 VAL A CA 1
ATOM 690 C C . VAL A 1 84 ? -4.739 -5.747 5.278 1.00 81.75 84 VAL A C 1
ATOM 692 O O . VAL A 1 84 ? -5.201 -5.648 4.151 1.00 81.75 84 VAL A O 1
ATOM 695 N N . ASP A 1 85 ? -3.567 -5.216 5.624 1.00 83.56 85 ASP A N 1
ATOM 696 C CA . ASP A 1 85 ? -2.802 -4.377 4.703 1.00 83.56 85 ASP A CA 1
ATOM 697 C C . ASP A 1 85 ? -2.407 -5.139 3.427 1.00 83.56 85 ASP A C 1
ATOM 699 O O . ASP A 1 85 ? -2.629 -4.655 2.315 1.00 83.56 85 ASP A O 1
ATOM 703 N N . MET A 1 86 ? -1.952 -6.389 3.573 1.00 86.19 86 MET A N 1
ATOM 704 C CA . MET A 1 86 ? -1.680 -7.279 2.439 1.00 86.19 86 MET A CA 1
ATOM 705 C C . MET A 1 86 ? -2.940 -7.526 1.604 1.00 86.19 86 MET A C 1
ATOM 707 O O . MET A 1 86 ? -2.908 -7.423 0.378 1.00 86.19 86 MET A O 1
ATOM 711 N N . SER A 1 87 ? -4.066 -7.804 2.261 1.00 84.56 87 SER A N 1
ATOM 712 C CA . SER A 1 87 ? -5.337 -8.082 1.586 1.00 84.56 87 SER A CA 1
ATOM 713 C C . SER A 1 87 ? -5.884 -6.855 0.850 1.00 84.56 87 SER A C 1
ATOM 715 O O . SER A 1 87 ? -6.368 -6.975 -0.275 1.00 84.56 87 SER A O 1
ATOM 717 N N . VAL A 1 88 ? -5.751 -5.660 1.436 1.00 83.00 88 VAL A N 1
ATOM 718 C CA . VAL A 1 88 ? -6.104 -4.385 0.797 1.00 83.00 88 VAL A CA 1
ATOM 719 C C . VAL A 1 88 ? -5.302 -4.225 -0.485 1.00 83.00 88 VAL A C 1
ATOM 721 O O . VAL A 1 88 ? -5.855 -3.815 -1.499 1.00 83.00 88 VAL A O 1
ATOM 724 N N . ILE A 1 89 ? -4.017 -4.575 -0.485 1.00 83.50 89 ILE A N 1
ATOM 725 C CA . ILE A 1 89 ? -3.159 -4.395 -1.660 1.00 83.50 89 ILE A CA 1
ATOM 726 C C . ILE A 1 89 ? -3.522 -5.367 -2.782 1.00 83.50 89 ILE A C 1
ATOM 728 O O . ILE A 1 89 ? -3.550 -4.959 -3.946 1.00 83.50 89 ILE A O 1
ATOM 732 N N . VAL A 1 90 ? -3.918 -6.598 -2.450 1.00 86.00 90 VAL A N 1
ATOM 733 C CA . VAL A 1 90 ? -4.497 -7.519 -3.439 1.00 86.00 90 VAL A CA 1
ATOM 734 C C . VAL A 1 90 ? -5.772 -6.925 -4.044 1.00 86.00 90 VAL A C 1
ATOM 736 O O . VAL A 1 90 ? -5.896 -6.850 -5.265 1.00 86.00 90 VAL A O 1
ATOM 739 N N . LEU A 1 91 ? -6.689 -6.408 -3.226 1.00 83.56 91 LEU A N 1
ATOM 740 C CA . LEU A 1 91 ? -7.929 -5.802 -3.728 1.00 83.56 91 LEU A CA 1
ATOM 741 C C . LEU A 1 91 ? -7.674 -4.530 -4.555 1.00 83.56 91 LEU A C 1
ATOM 743 O O . LEU A 1 91 ? -8.303 -4.322 -5.593 1.00 83.56 91 LEU A O 1
ATOM 747 N N . LYS A 1 92 ? -6.692 -3.714 -4.164 1.00 82.31 92 LYS A N 1
ATOM 748 C CA . LYS A 1 92 ? -6.253 -2.543 -4.937 1.00 82.31 92 LYS A CA 1
ATOM 749 C C . LYS A 1 92 ? -5.673 -2.940 -6.290 1.00 82.31 92 LYS A C 1
ATOM 751 O O . LYS A 1 92 ? -5.834 -2.182 -7.241 1.00 82.31 92 LYS A O 1
ATOM 756 N N . SER A 1 93 ? -5.044 -4.111 -6.409 1.00 83.88 93 SER A N 1
ATOM 757 C CA . SER A 1 93 ? -4.519 -4.584 -7.695 1.00 83.88 93 SER A CA 1
ATOM 758 C C . SER A 1 93 ? -5.633 -4.926 -8.692 1.00 83.88 93 SER A C 1
ATOM 760 O O . SER A 1 93 ? -5.513 -4.588 -9.867 1.00 83.88 93 SER A O 1
ATOM 762 N N . ILE A 1 94 ? -6.763 -5.469 -8.219 1.00 84.69 94 ILE A N 1
ATOM 763 C CA . ILE A 1 94 ? -7.975 -5.680 -9.034 1.00 84.69 94 ILE A CA 1
ATOM 764 C C . ILE A 1 94 ? -8.514 -4.332 -9.529 1.00 84.69 94 ILE A C 1
ATOM 766 O O . ILE A 1 94 ? -8.886 -4.175 -10.688 1.00 84.69 94 ILE A O 1
ATOM 770 N N . GLY A 1 95 ? -8.505 -3.333 -8.648 1.00 80.06 95 GLY A N 1
ATOM 771 C CA . GLY A 1 95 ? -8.937 -1.974 -8.945 1.00 80.06 95 GLY A CA 1
ATOM 772 C C . GLY A 1 95 ? -7.892 -1.073 -9.607 1.00 80.06 95 GLY A C 1
ATOM 773 O O . GLY A 1 95 ? -8.124 0.130 -9.708 1.00 80.06 95 GLY A O 1
ATOM 774 N N . ALA A 1 96 ? -6.739 -1.597 -10.037 1.00 79.69 96 ALA A N 1
ATOM 775 C CA . ALA A 1 96 ? -5.635 -0.784 -10.564 1.00 79.69 96 ALA A CA 1
ATOM 776 C C . ALA A 1 96 ? -5.986 -0.034 -11.860 1.00 79.69 96 ALA A C 1
ATOM 778 O O . ALA A 1 96 ? -5.314 0.932 -12.212 1.00 79.69 96 ALA A O 1
ATOM 779 N N . PHE A 1 97 ? -7.051 -0.451 -12.549 1.00 82.00 97 PHE A N 1
ATOM 780 C CA . PHE A 1 97 ? -7.558 0.222 -13.742 1.00 82.00 97 PHE A CA 1
ATOM 781 C C . PHE A 1 97 ? -8.335 1.515 -13.429 1.00 82.00 97 PHE A C 1
ATOM 783 O O . PHE A 1 97 ? -8.510 2.353 -14.310 1.00 82.00 97 PHE A O 1
ATOM 790 N N . ILE A 1 98 ? -8.802 1.702 -12.188 1.00 79.88 98 ILE A N 1
ATOM 791 C CA . ILE A 1 98 ? -9.607 2.868 -11.805 1.00 79.88 98 ILE A CA 1
ATOM 792 C C . ILE A 1 98 ? -8.680 4.003 -11.339 1.00 79.88 98 ILE A C 1
ATOM 794 O O . ILE A 1 98 ? -8.003 3.863 -10.312 1.00 79.88 98 ILE A O 1
ATOM 798 N N . PRO A 1 99 ? -8.660 5.152 -12.043 1.00 72.19 99 PRO A N 1
ATOM 799 C CA . PRO A 1 99 ? -7.831 6.285 -11.656 1.00 72.19 99 PRO A CA 1
ATOM 800 C C . PRO A 1 99 ? -8.271 6.817 -10.286 1.00 72.19 99 PRO A C 1
ATOM 802 O O . PRO A 1 99 ? -9.449 7.060 -10.039 1.00 72.19 99 PRO A O 1
ATOM 805 N N . GLY A 1 100 ? -7.315 6.956 -9.366 1.00 72.88 100 GLY A N 1
ATOM 806 C CA . GLY A 1 100 ? -7.565 7.412 -7.994 1.00 72.88 100 GLY A CA 1
ATOM 807 C C . GLY A 1 100 ? -8.135 6.355 -7.040 1.00 72.88 100 GLY A C 1
ATOM 808 O O . GLY A 1 100 ? -8.265 6.651 -5.857 1.00 72.88 100 GLY A O 1
ATOM 809 N N . GLN A 1 101 ? -8.450 5.139 -7.518 1.00 79.06 101 GLN A N 1
ATOM 810 C CA . GLN A 1 101 ? -8.940 4.003 -6.713 1.00 79.06 101 GLN A CA 1
ATOM 811 C C . GLN A 1 101 ? -10.071 4.362 -5.723 1.00 79.06 101 GLN A C 1
ATOM 813 O O . GLN A 1 101 ? -10.216 3.737 -4.666 1.00 79.06 101 GLN A O 1
ATOM 818 N N . LEU A 1 102 ? -10.880 5.370 -6.077 1.00 76.12 102 LEU A N 1
ATOM 819 C CA . LEU A 1 102 ? -12.002 5.854 -5.279 1.00 76.12 102 LEU A CA 1
ATOM 820 C C . LEU A 1 102 ? -13.091 4.773 -5.236 1.00 76.12 102 LEU A C 1
ATOM 822 O O . LEU A 1 102 ? -13.477 4.236 -6.271 1.00 76.12 102 LEU A O 1
ATOM 826 N N . GLY A 1 103 ? -13.558 4.408 -4.045 1.00 78.06 103 GLY A N 1
ATOM 827 C CA . GLY A 1 103 ? -14.542 3.348 -3.829 1.00 78.06 103 GLY A CA 1
ATOM 828 C C . GLY A 1 103 ? -13.931 1.962 -3.606 1.00 78.06 103 GLY A C 1
ATOM 829 O O . GLY A 1 103 ? -14.390 1.241 -2.724 1.00 78.06 103 GLY A O 1
ATOM 830 N N . ILE A 1 104 ? -12.877 1.577 -4.337 1.00 82.06 104 ILE A N 1
ATOM 831 C CA . ILE A 1 104 ? -12.251 0.246 -4.185 1.00 82.06 104 ILE A CA 1
ATOM 832 C C . ILE A 1 104 ? -11.599 0.105 -2.812 1.00 82.06 104 ILE A C 1
ATOM 834 O O . ILE A 1 104 ? -11.752 -0.921 -2.156 1.00 82.06 104 ILE A O 1
ATOM 838 N N . GLU A 1 105 ? -10.865 1.128 -2.377 1.00 79.69 105 GLU A N 1
ATOM 839 C CA . GLU A 1 105 ? -10.145 1.093 -1.103 1.00 79.69 105 GLU A CA 1
ATOM 840 C C . GLU A 1 105 ? -11.113 1.088 0.091 1.00 79.69 105 GLU A C 1
ATOM 842 O O . GLU A 1 105 ? -10.903 0.357 1.057 1.00 79.69 105 GLU A O 1
ATOM 847 N N . GLU A 1 106 ? -12.217 1.831 -0.002 1.00 83.94 106 GLU A N 1
ATOM 848 C CA . GLU A 1 106 ? -13.299 1.847 0.984 1.00 83.94 106 GLU A CA 1
ATOM 849 C C . GLU A 1 106 ? -14.010 0.499 1.086 1.00 83.94 106 GLU A C 1
ATOM 851 O O . GLU A 1 106 ? -14.212 -0.013 2.188 1.00 83.94 106 GLU A O 1
ATOM 856 N N . ILE A 1 107 ? -14.367 -0.094 -0.058 1.00 84.62 107 ILE A N 1
ATOM 857 C CA . ILE A 1 107 ? -15.006 -1.412 -0.113 1.00 84.62 107 ILE A CA 1
ATOM 858 C C . ILE A 1 107 ? -14.047 -2.479 0.422 1.00 84.62 107 ILE A C 1
ATOM 860 O O . ILE A 1 107 ? -14.465 -3.325 1.211 1.00 84.62 107 ILE A O 1
ATOM 864 N N . ALA A 1 108 ? -12.764 -2.412 0.055 1.00 83.56 108 ALA A N 1
ATOM 865 C CA . ALA A 1 108 ? -11.732 -3.314 0.551 1.00 83.56 108 ALA A CA 1
ATOM 866 C C . ALA A 1 108 ? -11.597 -3.231 2.075 1.00 83.56 108 ALA A C 1
ATOM 868 O O . ALA A 1 108 ? -11.699 -4.250 2.752 1.00 83.56 108 ALA A O 1
ATOM 869 N N . ASN A 1 109 ? -11.444 -2.029 2.636 1.00 82.38 109 ASN A N 1
ATOM 870 C CA . ASN A 1 109 ? -11.348 -1.854 4.085 1.00 82.38 109 ASN A CA 1
ATOM 871 C C . ASN A 1 109 ? -12.619 -2.317 4.802 1.00 82.38 109 ASN A C 1
ATOM 873 O O . ASN A 1 109 ? -12.523 -3.005 5.817 1.00 82.38 109 ASN A O 1
ATOM 877 N N . LYS A 1 110 ? -13.805 -1.999 4.267 1.00 83.25 110 LYS A N 1
ATOM 878 C CA . LYS A 1 110 ? -15.083 -2.457 4.825 1.00 83.25 110 LYS A CA 1
ATOM 879 C C . LYS A 1 110 ? -15.171 -3.984 4.846 1.00 83.25 110 LYS A C 1
ATOM 881 O O . LYS A 1 110 ? -15.508 -4.554 5.880 1.00 83.25 110 LYS A O 1
ATOM 886 N N . LEU A 1 111 ? -14.851 -4.642 3.732 1.00 84.06 111 LEU A N 1
ATOM 887 C CA . LEU A 1 111 ? -14.895 -6.099 3.606 1.00 84.06 111 LEU A CA 1
ATOM 888 C C . LEU A 1 111 ? -13.904 -6.774 4.562 1.00 84.06 111 LEU A C 1
ATOM 890 O O . LEU A 1 111 ? -14.263 -7.707 5.274 1.00 84.06 111 LEU A O 1
ATOM 894 N N . LEU A 1 112 ? -12.667 -6.282 4.610 1.00 82.00 112 LEU A N 1
ATOM 895 C CA . LEU A 1 112 ? -11.591 -6.897 5.386 1.00 82.00 112 LEU A CA 1
ATOM 896 C C . LEU A 1 112 ? -11.757 -6.698 6.893 1.00 82.00 112 LEU A C 1
ATOM 898 O O . LEU A 1 112 ? -11.484 -7.615 7.662 1.00 82.00 112 LEU A O 1
ATOM 902 N N . LEU A 1 113 ? -12.259 -5.539 7.324 1.00 77.31 113 LEU A N 1
ATOM 903 C CA . LEU A 1 113 ? -12.589 -5.312 8.732 1.00 77.31 113 LEU A CA 1
ATOM 904 C C . LEU A 1 113 ? -13.800 -6.138 9.168 1.00 77.31 113 LEU A C 1
ATOM 906 O O . LEU A 1 113 ? -13.796 -6.678 10.275 1.00 77.31 113 LEU A O 1
ATOM 910 N N . HIS A 1 114 ? -14.780 -6.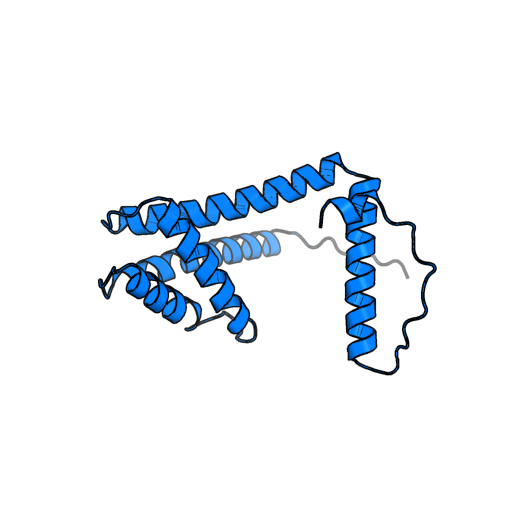327 8.278 1.00 81.25 114 HIS A N 1
ATOM 911 C CA . HIS A 1 114 ? -15.890 -7.241 8.525 1.00 81.25 114 HIS A CA 1
ATOM 912 C C . HIS A 1 114 ? -15.41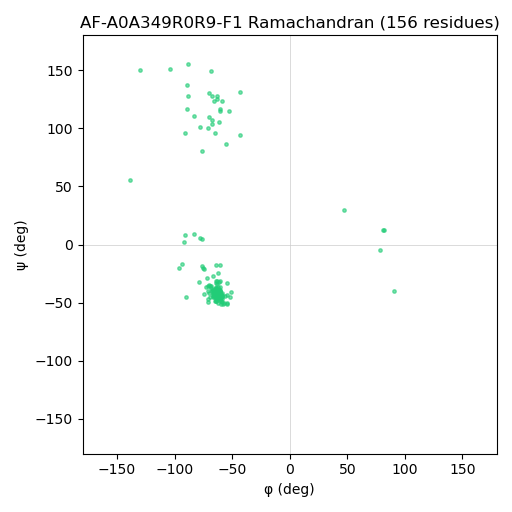2 -8.694 8.673 1.00 81.25 114 HIS A C 1
ATOM 914 O O . HIS A 1 114 ? -15.854 -9.382 9.589 1.00 81.25 114 HIS A O 1
ATOM 920 N N . MET A 1 115 ? -14.444 -9.138 7.858 1.00 77.75 115 MET A N 1
ATOM 921 C CA . MET A 1 115 ? -13.841 -10.476 7.988 1.00 77.75 115 MET A CA 1
ATOM 922 C C . MET A 1 115 ? -13.106 -10.697 9.319 1.00 77.75 115 MET A C 1
ATOM 924 O O . MET A 1 115 ? -12.976 -11.834 9.760 1.00 77.75 115 MET A O 1
ATOM 928 N N . ILE A 1 116 ? -12.642 -9.631 9.976 1.00 73.19 116 ILE A N 1
ATOM 929 C CA . ILE A 1 116 ? -11.954 -9.697 11.281 1.00 73.19 116 ILE A CA 1
ATOM 930 C C . ILE A 1 116 ? -12.943 -9.545 12.451 1.00 73.19 116 ILE A C 1
ATOM 932 O O . ILE A 1 116 ? -12.553 -9.581 13.613 1.00 73.19 116 ILE A O 1
ATOM 936 N N . GLY A 1 117 ? -14.243 -9.417 12.166 1.00 70.19 117 GLY A N 1
ATOM 937 C CA . GLY A 1 117 ? -15.287 -9.285 13.183 1.00 70.19 117 GLY A CA 1
ATOM 938 C C . GLY A 1 117 ? -15.444 -7.865 13.731 1.00 70.19 117 GLY A C 1
ATOM 939 O O . GLY A 1 117 ? -16.129 -7.663 14.730 1.00 70.19 117 GLY A O 1
ATOM 940 N N . ILE A 1 118 ? -14.843 -6.860 13.083 1.00 68.94 118 ILE A N 1
ATOM 941 C CA . ILE A 1 118 ? -14.961 -5.454 13.478 1.00 68.94 118 ILE A CA 1
ATOM 942 C C . ILE A 1 118 ? -16.159 -4.854 12.733 1.00 68.94 118 ILE A C 1
ATOM 944 O O . ILE A 1 118 ? -16.059 -4.435 11.581 1.00 68.94 118 ILE A O 1
ATOM 948 N N . THR A 1 119 ? -17.320 -4.821 13.388 1.00 62.69 119 THR A N 1
ATOM 949 C CA . THR A 1 119 ? -18.601 -4.393 12.790 1.00 62.69 119 THR A CA 1
ATOM 950 C C . THR A 1 119 ? -18.907 -2.899 12.950 1.00 62.69 119 THR A C 1
ATOM 952 O O . THR A 1 119 ? -19.988 -2.440 12.578 1.00 62.69 119 THR A O 1
ATOM 955 N N . GLY A 1 120 ? -17.955 -2.100 13.444 1.00 65.06 120 GLY A N 1
ATOM 956 C CA . GLY A 1 120 ? -18.114 -0.651 13.581 1.00 65.06 120 GLY A CA 1
ATOM 957 C C . GLY A 1 120 ? -18.200 0.056 12.224 1.00 65.06 120 GLY A C 1
ATOM 958 O O . GLY A 1 120 ? -17.192 0.225 11.536 1.00 65.06 120 GLY A O 1
ATOM 959 N N . GLY A 1 121 ? -19.398 0.520 11.856 1.00 66.25 121 GLY A N 1
ATOM 960 C CA . GLY A 1 121 ? -19.670 1.181 10.573 1.00 66.25 121 GLY A CA 1
ATOM 961 C C . GLY A 1 121 ? -18.882 2.474 10.316 1.00 66.25 121 GLY A C 1
ATOM 962 O O 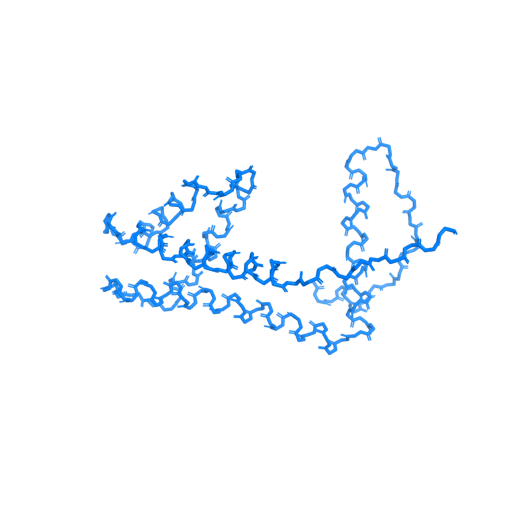. GLY A 1 121 ? -18.770 2.882 9.166 1.00 66.25 121 GLY A O 1
ATOM 963 N N . SER A 1 122 ? -18.303 3.097 11.342 1.00 76.44 122 SER A N 1
ATOM 964 C CA . SER A 1 122 ? -17.457 4.295 11.228 1.00 76.44 122 SER A CA 1
ATOM 965 C C . SER A 1 122 ? -15.954 3.987 11.194 1.00 76.44 122 SER A C 1
ATOM 967 O O . SER A 1 122 ? -15.173 4.797 10.700 1.00 76.44 122 SER A O 1
ATOM 969 N N . ILE A 1 123 ? -15.530 2.812 11.672 1.00 79.88 123 ILE A N 1
ATOM 970 C CA . ILE A 1 123 ? -14.112 2.486 11.893 1.00 79.88 123 ILE A CA 1
ATOM 971 C C . ILE A 1 123 ? -13.373 2.314 10.566 1.00 79.88 123 ILE A C 1
ATOM 973 O O . ILE A 1 123 ? -12.309 2.896 10.352 1.00 79.88 123 ILE A O 1
ATOM 977 N N . TRP A 1 124 ? -13.967 1.553 9.644 1.00 77.12 124 TRP A N 1
ATOM 978 C CA . TRP A 1 124 ? -13.396 1.329 8.315 1.00 77.12 124 TRP A CA 1
ATOM 979 C C . TRP A 1 124 ? -13.307 2.623 7.501 1.00 77.12 124 TRP A C 1
ATOM 981 O O . TRP A 1 124 ? -12.358 2.806 6.734 1.00 77.12 124 TRP A O 1
ATOM 991 N N . LEU A 1 125 ? -14.263 3.536 7.695 1.00 81.81 125 LEU A N 1
ATOM 992 C CA . LEU A 1 125 ? -14.301 4.820 7.007 1.00 81.81 125 LEU A CA 1
ATOM 993 C C . LEU A 1 125 ? -13.198 5.744 7.528 1.00 81.81 125 LEU A C 1
ATOM 995 O O . LEU A 1 125 ? -12.412 6.255 6.734 1.00 81.81 125 LEU A O 1
ATOM 999 N N . SER A 1 126 ? -13.076 5.885 8.849 1.00 84.50 126 SER A N 1
ATOM 1000 C CA . SER A 1 126 ? -12.010 6.666 9.485 1.00 84.50 126 SER A CA 1
ATOM 1001 C C . SER A 1 126 ? -10.617 6.146 9.117 1.00 84.50 126 SER A C 1
ATOM 1003 O O . SER A 1 126 ? -9.738 6.932 8.763 1.00 84.50 126 SER A O 1
ATOM 1005 N N . ALA A 1 127 ? -10.418 4.823 9.118 1.00 81.81 127 ALA A N 1
ATOM 1006 C CA . ALA A 1 127 ? -9.149 4.221 8.717 1.00 81.81 127 ALA A CA 1
ATOM 1007 C C . ALA A 1 127 ? -8.816 4.480 7.235 1.00 81.81 127 ALA A C 1
ATOM 1009 O O . ALA A 1 127 ? -7.674 4.801 6.901 1.00 81.81 127 ALA A O 1
ATOM 1010 N N . SER A 1 128 ? -9.815 4.394 6.349 1.00 82.88 128 SER A N 1
ATOM 1011 C CA . SER A 1 128 ? -9.653 4.710 4.922 1.00 82.88 128 SER A CA 1
ATOM 1012 C C . SER A 1 128 ? -9.303 6.183 4.708 1.00 82.88 128 SER A C 1
ATOM 1014 O O . SER A 1 128 ? -8.392 6.503 3.943 1.00 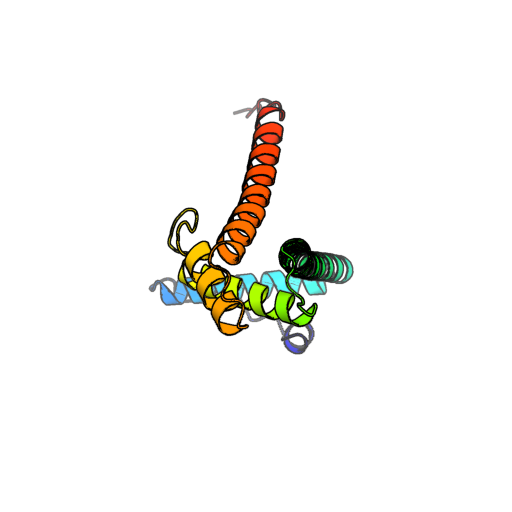82.88 128 SER A O 1
ATOM 1016 N N . LEU A 1 129 ? -9.989 7.081 5.419 1.00 85.44 129 LEU A N 1
ATOM 1017 C CA . LEU A 1 129 ? -9.790 8.521 5.307 1.00 85.44 129 LEU A CA 1
ATOM 1018 C C . LEU A 1 129 ? -8.385 8.929 5.762 1.00 85.44 129 LEU A C 1
ATOM 1020 O O . LEU A 1 129 ? -7.724 9.708 5.078 1.00 85.44 129 LEU A O 1
ATOM 1024 N N . LEU A 1 130 ? -7.893 8.351 6.862 1.00 85.75 130 LEU A N 1
ATOM 1025 C CA . LEU A 1 130 ? -6.552 8.646 7.365 1.00 85.75 130 LEU A CA 1
ATOM 1026 C C . LEU A 1 130 ? -5.458 8.189 6.386 1.00 85.75 130 LEU A C 1
ATOM 1028 O O . LEU A 1 130 ? -4.533 8.948 6.089 1.00 85.75 130 LEU A O 1
ATOM 1032 N N . ARG A 1 131 ? -5.597 6.985 5.808 1.00 82.44 131 ARG A N 1
ATOM 1033 C CA . ARG A 1 131 ? -4.667 6.468 4.784 1.00 82.44 131 ARG A CA 1
ATOM 1034 C C . ARG A 1 131 ? -4.632 7.358 3.540 1.00 82.44 131 ARG A C 1
ATOM 1036 O O . ARG A 1 131 ? -3.559 7.591 2.980 1.00 82.44 131 ARG A O 1
ATOM 1043 N N . ARG A 1 132 ? -5.784 7.882 3.113 1.00 83.19 132 ARG A N 1
ATOM 1044 C CA . ARG A 1 132 ? -5.860 8.831 1.992 1.00 83.19 132 ARG A CA 1
ATOM 1045 C C . ARG A 1 132 ? -5.298 10.196 2.325 1.00 83.19 132 ARG A C 1
ATOM 1047 O O . ARG A 1 132 ? -4.587 10.759 1.497 1.00 83.19 132 ARG A O 1
ATOM 1054 N N . GLY A 1 133 ? -5.550 10.690 3.534 1.00 86.56 133 GLY A N 1
ATOM 1055 C CA . GLY A 1 133 ? -4.944 11.915 4.042 1.00 86.56 133 GLY A CA 1
ATOM 1056 C C . GLY A 1 133 ? -3.425 11.869 3.900 1.00 86.56 133 GLY A C 1
ATOM 1057 O O . GLY A 1 133 ? -2.839 12.787 3.339 1.00 86.56 133 GLY A O 1
ATOM 1058 N N . ARG A 1 134 ? -2.792 10.746 4.266 1.00 85.81 134 ARG A N 1
ATOM 1059 C CA . ARG A 1 134 ? -1.353 10.550 4.049 1.00 85.81 134 ARG A CA 1
ATOM 1060 C C . ARG A 1 134 ? -0.955 10.673 2.576 1.00 85.81 134 ARG A C 1
ATOM 1062 O O . ARG A 1 134 ? -0.011 11.395 2.269 1.00 85.81 134 ARG A O 1
ATOM 1069 N N . GLN A 1 135 ? -1.630 9.965 1.670 1.00 86.75 135 GLN A N 1
ATOM 1070 C CA . GLN A 1 135 ? -1.306 10.020 0.237 1.00 86.75 135 GLN A CA 1
ATOM 1071 C C . GLN A 1 135 ? -1.418 11.449 -0.308 1.00 86.75 135 GLN A C 1
ATOM 1073 O O . GLN A 1 135 ? -0.507 11.911 -0.990 1.00 86.75 135 GLN A O 1
ATOM 1078 N N . LEU A 1 136 ? -2.487 12.164 0.052 1.00 90.44 136 LEU A N 1
ATOM 1079 C CA . LEU A 1 136 ? -2.696 13.558 -0.335 1.00 90.44 136 LEU A CA 1
ATOM 1080 C C . LEU A 1 136 ? -1.605 14.475 0.221 1.00 90.44 136 LEU A C 1
ATOM 1082 O O . LEU A 1 136 ? -1.095 15.309 -0.521 1.00 90.44 136 LEU A O 1
ATOM 1086 N N . THR A 1 137 ? -1.186 14.284 1.474 1.00 92.12 137 THR A N 1
ATOM 1087 C CA . THR A 1 137 ? -0.072 15.035 2.069 1.00 92.12 137 THR A CA 1
ATOM 1088 C C . THR A 1 137 ? 1.220 14.838 1.278 1.00 92.12 137 THR A C 1
ATOM 1090 O O . THR A 1 137 ? 1.898 15.813 0.961 1.00 92.12 137 THR A O 1
ATOM 1093 N N . TRP A 1 138 ? 1.556 13.602 0.898 1.00 91.12 138 TRP A N 1
ATOM 1094 C CA . TRP A 1 138 ? 2.759 13.330 0.103 1.00 91.12 138 TRP A CA 1
ATOM 1095 C C . TRP A 1 138 ? 2.673 13.891 -1.316 1.00 91.12 138 TRP A C 1
ATOM 1097 O O . TRP A 1 138 ? 3.657 14.439 -1.813 1.00 91.12 138 TRP A O 1
ATOM 1107 N N . VAL A 1 139 ? 1.504 13.803 -1.955 1.00 90.50 139 VAL A N 1
ATOM 1108 C CA . VAL A 1 139 ? 1.266 14.408 -3.273 1.00 90.50 139 VAL A CA 1
ATOM 1109 C C . VAL A 1 139 ? 1.400 15.929 -3.196 1.00 90.50 139 VAL A C 1
ATOM 1111 O O . VAL A 1 139 ? 2.079 16.518 -4.033 1.00 90.50 139 VAL A O 1
ATOM 1114 N N . ALA A 1 140 ? 0.822 16.561 -2.173 1.00 93.25 140 ALA A N 1
ATOM 1115 C CA . ALA A 1 140 ? 0.919 18.000 -1.956 1.00 93.25 140 ALA A CA 1
ATOM 1116 C C . ALA A 1 140 ? 2.370 18.441 -1.718 1.00 93.25 140 ALA A C 1
ATOM 1118 O O . ALA A 1 140 ? 2.830 19.384 -2.355 1.00 93.25 140 ALA A O 1
ATOM 1119 N N . LEU A 1 141 ? 3.121 17.729 -0.872 1.00 94.06 141 LEU A N 1
ATOM 1120 C CA . LEU A 1 141 ? 4.545 17.999 -0.647 1.00 94.06 141 LEU A CA 1
ATOM 1121 C C . LEU A 1 141 ? 5.364 17.860 -1.935 1.00 94.06 141 LEU A C 1
ATOM 1123 O O . LEU A 1 141 ? 6.165 18.738 -2.253 1.00 94.06 141 LEU A O 1
ATOM 1127 N N . GLY A 1 142 ? 5.139 16.793 -2.706 1.00 92.12 142 GLY A N 1
ATOM 1128 C CA . GLY A 1 142 ? 5.793 16.596 -4.000 1.00 92.12 142 GLY A CA 1
ATOM 1129 C C . GLY A 1 142 ? 5.469 17.714 -4.993 1.00 92.12 142 GLY A C 1
ATOM 1130 O O . GLY A 1 142 ? 6.360 18.200 -5.687 1.00 92.12 142 GLY A O 1
ATOM 1131 N N . PHE A 1 143 ? 4.216 18.172 -5.016 1.00 93.06 143 PHE A N 1
ATOM 1132 C CA . PHE A 1 143 ? 3.774 19.280 -5.858 1.00 93.06 143 PHE A CA 1
ATOM 1133 C C . PHE A 1 143 ? 4.413 20.613 -5.447 1.00 93.06 143 PHE A C 1
ATOM 1135 O O . PHE A 1 143 ? 4.911 21.341 -6.302 1.00 93.06 143 PHE A O 1
ATOM 1142 N N . ILE A 1 144 ? 4.479 20.909 -4.145 1.00 94.25 144 ILE A N 1
ATOM 1143 C CA . ILE A 1 144 ? 5.162 22.097 -3.615 1.00 94.25 144 ILE A CA 1
ATOM 1144 C C . ILE A 1 144 ? 6.639 22.075 -4.019 1.00 94.25 144 ILE A C 1
ATOM 1146 O O . ILE A 1 144 ? 7.134 23.049 -4.582 1.00 94.25 144 ILE A O 1
ATOM 1150 N N . PHE A 1 145 ? 7.341 20.956 -3.809 1.00 92.38 145 PHE A N 1
ATOM 1151 C CA . PHE A 1 145 ? 8.744 20.839 -4.213 1.00 92.38 145 PHE A CA 1
ATOM 1152 C C . PHE A 1 145 ? 8.941 20.982 -5.719 1.00 92.38 145 PHE A C 1
ATOM 1154 O O . PHE A 1 145 ? 9.899 21.621 -6.153 1.00 92.38 145 PHE A O 1
ATOM 1161 N N . TYR A 1 146 ? 8.028 20.431 -6.516 1.00 90.50 146 TYR A N 1
ATOM 1162 C CA . TYR A 1 146 ? 8.047 20.591 -7.962 1.00 90.50 146 TYR A CA 1
ATOM 1163 C C . TYR A 1 146 ? 7.923 22.064 -8.381 1.00 90.50 146 TYR A C 1
ATOM 1165 O O . TYR A 1 146 ? 8.649 22.500 -9.272 1.00 90.50 146 TYR A O 1
ATOM 1173 N N . LEU A 1 147 ? 7.070 22.849 -7.714 1.00 89.69 147 LEU A N 1
ATOM 1174 C CA . LEU A 1 147 ? 6.956 24.291 -7.956 1.00 89.69 147 LEU A CA 1
ATOM 1175 C C . LEU A 1 147 ? 8.183 25.077 -7.466 1.00 89.69 147 LEU A C 1
ATOM 1177 O O . LEU A 1 147 ? 8.581 26.054 -8.097 1.00 89.69 147 LEU A O 1
ATOM 1181 N N . CYS A 1 148 ? 8.802 24.654 -6.361 1.00 87.50 148 CYS A N 1
ATOM 1182 C CA . CYS A 1 148 ? 10.009 25.285 -5.821 1.00 87.50 148 CYS A CA 1
ATOM 1183 C C . CYS A 1 148 ? 11.278 24.967 -6.630 1.00 87.50 148 CYS A C 1
ATOM 1185 O O . CYS A 1 148 ? 12.254 25.722 -6.556 1.00 87.50 148 CYS A O 1
ATOM 1187 N N . ILE A 1 149 ? 11.292 23.883 -7.414 1.00 88.81 149 ILE A N 1
ATOM 1188 C CA . ILE A 1 149 ? 12.379 23.589 -8.350 1.00 88.81 149 ILE A CA 1
ATOM 1189 C C . ILE A 1 149 ? 12.367 24.648 -9.459 1.00 88.81 149 ILE A C 1
ATOM 1191 O O . ILE A 1 149 ? 11.560 24.639 -10.388 1.00 88.81 149 ILE A O 1
ATOM 1195 N N . LYS A 1 150 ? 13.306 25.596 -9.373 1.00 72.50 150 LYS A N 1
ATOM 1196 C CA . LYS A 1 150 ? 13.568 26.530 -10.469 1.00 72.50 150 LYS A CA 1
ATOM 1197 C C . LYS A 1 150 ? 14.003 25.720 -11.686 1.00 72.50 150 LYS A C 1
ATOM 1199 O O . LYS A 1 150 ? 15.066 25.097 -11.670 1.00 72.50 150 LYS A O 1
ATOM 1204 N N . ARG A 1 151 ? 13.197 25.738 -12.750 1.00 65.12 151 ARG A N 1
ATOM 1205 C CA . ARG A 1 151 ? 13.599 25.178 -14.041 1.00 65.12 151 ARG A CA 1
ATOM 1206 C C . ARG A 1 151 ? 14.815 25.955 -14.535 1.00 65.12 151 ARG A C 1
ATOM 1208 O O . ARG A 1 151 ? 14.686 27.103 -14.949 1.00 65.12 151 ARG A O 1
ATOM 1215 N N . LYS A 1 152 ? 16.003 25.351 -14.464 1.00 62.12 152 LYS A N 1
ATOM 1216 C CA . LYS A 1 152 ? 17.161 25.883 -15.186 1.00 62.12 152 LYS A CA 1
ATOM 1217 C C . LYS A 1 152 ? 16.824 25.798 -16.680 1.00 62.12 152 LYS A C 1
ATOM 1219 O O . LYS A 1 152 ? 16.450 24.707 -17.120 1.00 62.12 152 LYS A O 1
ATOM 1224 N N . PRO A 1 153 ? 16.896 26.896 -17.451 1.00 58.22 153 PRO A N 1
ATOM 1225 C CA . PRO A 1 153 ? 16.749 26.810 -18.893 1.00 58.22 153 PRO A CA 1
ATOM 1226 C C . PRO A 1 153 ? 17.869 25.908 -19.412 1.00 58.22 153 PRO A C 1
ATOM 1228 O O . PRO A 1 153 ? 19.051 26.188 -19.219 1.00 58.22 153 PRO A O 1
ATOM 1231 N N . VAL A 1 154 ? 17.492 24.775 -20.000 1.00 66.81 154 VAL A N 1
ATOM 1232 C CA . VAL A 1 154 ? 18.429 23.922 -20.725 1.00 66.81 154 VAL A CA 1
ATOM 1233 C C . VAL A 1 154 ? 18.771 24.694 -21.992 1.00 66.81 154 VAL A C 1
ATOM 1235 O O . VAL A 1 154 ? 17.964 24.749 -22.917 1.00 66.81 154 VAL A O 1
ATOM 1238 N N . HIS A 1 155 ? 19.929 25.357 -22.010 1.00 55.31 155 HIS A N 1
ATOM 1239 C CA . HIS A 1 155 ? 20.486 25.886 -23.248 1.00 55.31 155 HIS A CA 1
ATOM 1240 C C . HIS A 1 155 ? 20.825 24.696 -24.144 1.00 55.31 155 HIS A C 1
ATOM 1242 O O . HIS A 1 155 ? 21.860 24.056 -23.990 1.00 55.31 155 HIS A O 1
ATOM 1248 N N . VAL A 1 156 ? 19.904 24.374 -25.048 1.00 69.25 156 VAL A N 1
ATOM 1249 C CA . VAL A 1 156 ? 20.191 23.534 -26.204 1.00 69.25 156 VAL A CA 1
ATOM 1250 C C . VAL A 1 156 ? 20.896 24.441 -27.205 1.00 69.25 156 VAL A C 1
ATOM 1252 O O . VAL A 1 156 ? 20.260 25.275 -27.845 1.00 69.25 156 VAL A O 1
ATOM 1255 N N . SER A 1 157 ? 22.220 24.338 -27.276 1.00 60.56 157 SER A N 1
ATOM 1256 C CA . SER A 1 157 ? 22.991 24.867 -28.399 1.00 60.56 157 SER A CA 1
ATOM 1257 C C . SER A 1 157 ? 22.676 23.990 -29.612 1.00 60.56 157 SER A C 1
ATOM 1259 O O . SER A 1 157 ? 23.019 22.808 -29.604 1.00 60.56 157 SER A O 1
ATOM 1261 N N . ILE A 1 158 ? 21.943 24.544 -30.581 1.00 66.94 158 ILE A N 1
ATOM 1262 C CA . ILE A 1 158 ? 21.786 23.976 -31.930 1.00 66.94 158 ILE A CA 1
ATOM 1263 C C . ILE A 1 158 ? 23.037 24.321 -32.732 1.00 66.94 158 ILE A C 1
ATOM 1265 O O . ILE A 1 158 ? 23.493 25.481 -32.597 1.00 66.94 158 ILE A O 1
#

Mean predicted aligned error: 10.94 Å